Protein AF-A0A498MC30-F1 (afdb_monomer_lite)

Foldseek 3Di:
DDDDDDDDDDDDDDDDDDDDPDDPPDPPPPPPPFDAPPPPPHTPVNVVVVVVVVVVVVVVVVVVVVVVVVVVVVVVVVVVVVVPCPPVVVVVCVVCVVVDPDPDPDPDDD

Radius of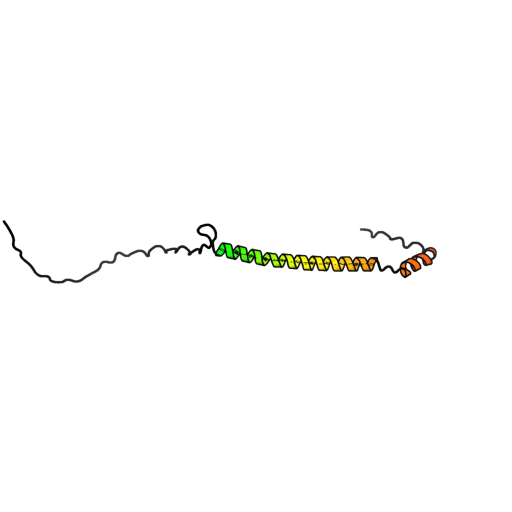 gyration: 47.9 Å; chains: 1; bounding box: 102×40×126 Å

Structure (mmCIF, N/CA/C/O backbone):
data_AF-A0A498MC30-F1
#
_entry.id   AF-A0A498MC30-F1
#
loop_
_atom_site.group_PDB
_atom_site.id
_atom_site.type_symbol
_atom_site.label_atom_id
_atom_site.label_alt_id
_atom_site.label_comp_id
_atom_site.label_asym_id
_atom_site.label_entity_id
_atom_site.label_seq_id
_atom_site.pdbx_PDB_ins_code
_atom_site.Cartn_x
_atom_site.Cartn_y
_atom_site.Cartn_z
_atom_site.occupancy
_atom_site.B_iso_or_equiv
_atom_site.auth_seq_id
_atom_site.auth_comp_id
_atom_site.auth_asym_id
_atom_site.auth_atom_id
_atom_site.pdbx_PDB_model_num
ATOM 1 N N . MET A 1 1 ? -73.059 -1.669 79.402 1.00 39.34 1 MET A N 1
ATOM 2 C CA . MET A 1 1 ? -72.275 -2.611 80.236 1.00 39.34 1 MET A CA 1
ATOM 3 C C . MET A 1 1 ? -70.818 -2.608 79.780 1.00 39.34 1 MET A C 1
ATOM 5 O O . MET A 1 1 ? -70.579 -2.636 78.580 1.00 39.34 1 MET A O 1
ATOM 9 N N . ARG A 1 2 ? -69.858 -2.512 80.713 1.00 38.88 2 ARG A N 1
ATOM 10 C CA . ARG A 1 2 ? -68.400 -2.521 80.480 1.00 38.88 2 ARG A CA 1
ATOM 11 C C . ARG A 1 2 ? -67.787 -3.820 81.038 1.00 38.88 2 ARG A C 1
ATOM 13 O O . ARG A 1 2 ? -68.041 -4.125 82.191 1.00 38.88 2 ARG A O 1
ATOM 20 N N . ARG A 1 3 ? -66.940 -4.455 80.207 1.00 44.34 3 ARG A N 1
ATOM 21 C CA . ARG A 1 3 ? -65.728 -5.283 80.457 1.00 44.34 3 ARG A CA 1
ATOM 22 C C . ARG A 1 3 ? -65.791 -6.438 81.478 1.00 44.34 3 ARG A C 1
ATOM 24 O O . ARG A 1 3 ? -65.979 -6.192 82.661 1.00 44.34 3 ARG A O 1
ATOM 31 N N . SER A 1 4 ? -65.344 -7.634 81.073 1.00 43.19 4 SER A N 1
ATOM 32 C CA . SER A 1 4 ? -63.997 -8.158 81.412 1.00 43.19 4 SER A CA 1
ATOM 33 C C . SER A 1 4 ? -63.725 -9.540 80.802 1.00 43.19 4 SER A C 1
ATOM 35 O O . SER A 1 4 ? -64.637 -10.277 80.452 1.00 43.19 4 SER A O 1
ATOM 37 N N . ALA A 1 5 ? -62.433 -9.812 80.626 1.00 46.19 5 ALA A N 1
ATOM 38 C CA . ALA A 1 5 ? -61.814 -10.858 79.826 1.00 46.19 5 ALA A CA 1
ATOM 39 C C . ALA A 1 5 ? -61.924 -12.285 80.391 1.00 46.19 5 ALA A C 1
ATOM 41 O O . ALA A 1 5 ? -61.890 -12.482 81.602 1.00 46.19 5 ALA A O 1
ATOM 42 N N . ALA A 1 6 ? -61.866 -13.274 79.495 1.00 46.50 6 ALA A N 1
ATOM 43 C CA . ALA A 1 6 ? -61.369 -14.607 79.813 1.00 46.50 6 ALA A CA 1
ATOM 44 C C . ALA A 1 6 ? -60.238 -14.968 78.840 1.00 46.50 6 ALA A C 1
ATOM 46 O O . ALA A 1 6 ? -60.391 -14.962 77.622 1.00 46.50 6 ALA A O 1
ATOM 47 N N . LYS A 1 7 ? -59.074 -15.217 79.431 1.00 45.03 7 LYS A N 1
ATOM 48 C CA . LYS A 1 7 ? -57.819 -15.646 78.820 1.00 45.03 7 LYS A CA 1
ATOM 49 C C . LYS A 1 7 ? -57.806 -17.175 78.870 1.00 45.03 7 LYS A C 1
ATOM 51 O O . LYS A 1 7 ? -57.910 -17.719 79.965 1.00 45.03 7 LYS A O 1
ATOM 56 N N . SER A 1 8 ? -57.650 -17.868 77.742 1.00 61.06 8 SER A N 1
ATOM 57 C CA . SER A 1 8 ? -57.323 -19.301 77.735 1.00 61.06 8 SER A CA 1
ATOM 58 C C . SER A 1 8 ? -56.067 -19.564 76.906 1.00 61.06 8 SER A C 1
ATOM 60 O O . SER A 1 8 ? -55.785 -18.890 75.919 1.00 61.06 8 SER A O 1
ATOM 62 N N . ARG A 1 9 ? -55.267 -20.486 77.436 1.00 46.00 9 ARG A N 1
ATOM 63 C CA . ARG A 1 9 ? -53.860 -20.760 77.148 1.00 46.00 9 ARG A CA 1
ATOM 64 C C . ARG A 1 9 ? -53.625 -21.424 75.788 1.00 46.00 9 ARG A C 1
ATOM 66 O O . ARG A 1 9 ? -54.502 -22.077 75.241 1.00 46.00 9 ARG A O 1
ATOM 73 N N . ALA A 1 10 ? -52.388 -21.265 75.328 1.00 57.31 10 ALA A N 1
ATOM 74 C CA . ALA A 1 10 ? -51.744 -21.962 74.224 1.00 57.31 10 ALA A CA 1
ATOM 75 C C . ALA A 1 10 ? -51.543 -23.465 74.484 1.00 57.31 10 ALA A C 1
ATOM 77 O O . ALA A 1 10 ? -51.221 -23.802 75.615 1.00 57.31 10 ALA A O 1
ATOM 78 N N . ASP A 1 11 ? -51.595 -24.292 73.428 1.00 42.91 11 ASP A N 1
ATOM 79 C CA . ASP A 1 11 ? -50.719 -25.464 73.232 1.00 42.91 11 ASP A CA 1
ATOM 80 C C . ASP A 1 11 ? -50.723 -25.955 71.755 1.00 42.91 11 ASP A C 1
ATOM 82 O O . ASP A 1 11 ? -51.672 -26.548 71.261 1.00 42.91 11 ASP A O 1
ATOM 86 N N . LYS A 1 12 ? -49.637 -25.634 71.037 1.00 46.31 12 LYS A N 1
ATOM 87 C CA . LYS A 1 12 ? -48.734 -26.545 70.295 1.00 46.31 12 LYS A CA 1
ATOM 88 C C . LYS A 1 12 ? -49.290 -27.652 69.357 1.00 46.31 12 LYS A C 1
ATOM 90 O O . LYS A 1 12 ? -49.625 -28.742 69.797 1.00 46.31 12 LYS A O 1
ATOM 95 N N . SER A 1 13 ? -49.121 -27.460 68.042 1.00 43.44 13 SER A N 1
ATOM 96 C CA . SER A 1 13 ? -48.676 -28.479 67.048 1.00 43.44 13 SER A CA 1
ATOM 97 C C . SER A 1 13 ? -48.292 -27.750 65.740 1.00 43.44 13 SER A C 1
ATOM 99 O O . SER A 1 13 ? -49.072 -26.967 65.220 1.00 43.44 13 SER A O 1
ATOM 101 N N . ARG A 1 14 ? -47.002 -27.597 65.404 1.00 47.12 14 ARG A N 1
ATOM 102 C CA . ARG A 1 14 ? -46.154 -28.460 64.549 1.00 47.12 14 ARG A CA 1
ATOM 103 C C . ARG A 1 14 ? -46.763 -28.797 63.170 1.00 47.12 14 ARG A C 1
ATOM 105 O O . ARG A 1 14 ? -47.674 -29.601 63.077 1.00 47.12 14 ARG A O 1
ATOM 112 N N . THR A 1 15 ? -46.213 -28.099 62.169 1.00 49.53 15 THR A N 1
ATOM 113 C CA . THR A 1 15 ? -45.940 -28.438 60.754 1.00 49.53 15 THR A CA 1
ATOM 114 C C . THR A 1 15 ? -46.348 -29.822 60.241 1.00 49.53 15 THR A C 1
ATOM 116 O O . THR A 1 15 ? -45.999 -30.798 60.885 1.00 49.53 15 THR A O 1
ATOM 119 N N . ASP A 1 16 ? -46.949 -29.875 59.041 1.00 43.28 16 ASP A N 1
ATOM 120 C CA . ASP A 1 16 ? -46.531 -30.709 57.885 1.00 43.28 16 ASP A CA 1
ATOM 121 C C . ASP A 1 16 ? -47.482 -30.438 56.692 1.00 43.28 16 ASP A C 1
ATOM 123 O O . ASP A 1 16 ? -48.683 -30.661 56.778 1.00 43.28 16 ASP A O 1
ATOM 127 N N . SER A 1 17 ? -47.105 -29.626 55.697 1.00 53.28 17 SER A N 1
ATOM 128 C CA . SER A 1 17 ? -46.272 -29.938 54.519 1.00 53.28 17 SER A CA 1
ATOM 129 C C . SER A 1 17 ? -46.988 -30.801 53.455 1.00 53.28 17 SER A C 1
ATOM 131 O O . SER A 1 17 ? -46.932 -32.023 53.450 1.00 53.28 17 SER A O 1
ATOM 133 N N . VAL A 1 18 ? -47.622 -30.136 52.478 1.00 49.84 18 VAL A N 1
ATOM 134 C CA . VAL A 1 18 ? -47.892 -30.713 51.148 1.00 49.84 18 VAL A CA 1
ATOM 135 C C . VAL A 1 18 ? -47.209 -29.802 50.123 1.00 49.84 18 VAL A C 1
ATOM 137 O O . VAL A 1 18 ? -47.620 -28.645 49.995 1.00 49.84 18 VAL A O 1
ATOM 140 N N . PRO A 1 19 ? -46.148 -30.248 49.425 1.00 50.59 19 PRO A N 1
ATOM 141 C CA . PRO A 1 19 ? -45.478 -29.421 48.437 1.00 50.59 19 PRO A CA 1
ATOM 142 C C . PRO A 1 19 ? -46.260 -29.473 47.122 1.00 50.59 19 PRO A C 1
ATOM 144 O O . PRO A 1 19 ? -46.413 -30.525 46.503 1.00 50.59 19 PRO A O 1
ATOM 147 N N . VAL A 1 20 ? -46.740 -28.313 46.675 1.00 54.75 20 VAL A N 1
ATOM 148 C CA . VAL A 1 20 ? -47.077 -28.092 45.266 1.00 54.75 20 VAL A CA 1
ATOM 149 C C . VAL A 1 20 ? -45.791 -28.304 44.473 1.00 54.75 20 VAL A C 1
ATOM 151 O O . VAL A 1 20 ? -44.808 -27.595 44.682 1.00 54.75 20 VAL A O 1
ATOM 154 N N . SER A 1 21 ? -45.792 -29.308 43.596 1.00 58.03 21 SER A N 1
ATOM 155 C CA . SER A 1 21 ? -44.731 -29.550 42.621 1.00 58.03 21 SER A CA 1
ATOM 156 C C . SER A 1 21 ? -44.615 -28.328 41.707 1.00 58.03 21 SER A C 1
ATOM 158 O O . SER A 1 21 ? -45.343 -28.202 40.724 1.00 58.03 21 SER A O 1
ATOM 160 N N . ALA A 1 22 ? -43.733 -27.401 42.071 1.00 61.31 22 ALA A N 1
ATOM 161 C CA . ALA A 1 22 ? -43.411 -26.228 41.282 1.00 61.31 22 ALA A CA 1
ATOM 162 C C . ALA A 1 22 ? -42.591 -26.668 40.065 1.00 61.31 22 ALA A C 1
ATOM 164 O O . ALA A 1 22 ? -41.487 -27.196 40.203 1.00 61.31 22 ALA A O 1
ATOM 165 N N . ALA A 1 23 ? -43.143 -26.460 38.870 1.00 72.75 23 ALA A N 1
ATOM 166 C CA . ALA A 1 23 ? -42.353 -26.489 37.649 1.00 72.75 23 ALA A CA 1
ATOM 167 C C . ALA A 1 23 ? -41.163 -25.517 37.796 1.00 72.75 23 ALA A C 1
ATOM 169 O O . ALA A 1 23 ? -41.327 -24.458 38.416 1.00 72.75 23 ALA A O 1
ATOM 170 N N . PRO A 1 24 ? -39.975 -25.857 37.264 1.00 72.75 24 PRO A N 1
ATOM 171 C CA . PRO A 1 24 ? -38.830 -24.963 37.325 1.00 72.75 24 PRO A CA 1
ATOM 172 C C . PRO A 1 24 ? -39.194 -23.619 36.673 1.00 72.75 24 PRO A C 1
ATOM 174 O O . PRO A 1 24 ? -39.853 -23.614 35.627 1.00 72.75 24 PRO A O 1
ATOM 177 N N . PRO A 1 25 ? -38.814 -22.482 37.285 1.00 73.38 25 PRO A N 1
ATOM 178 C CA . PRO A 1 25 ? -39.064 -21.176 36.696 1.00 73.38 25 PRO A CA 1
ATOM 179 C C . PRO A 1 25 ? -38.419 -21.102 35.301 1.00 73.38 25 PRO A C 1
ATOM 181 O O . PRO A 1 25 ? -37.365 -21.713 35.088 1.00 73.38 25 PRO A O 1
ATOM 184 N N . PRO A 1 26 ? -39.035 -20.383 34.341 1.00 76.06 26 PRO A N 1
ATOM 185 C CA . PRO A 1 26 ? -38.441 -20.184 33.024 1.00 76.06 26 PRO A CA 1
ATOM 186 C C . PRO A 1 26 ? -37.034 -19.590 33.181 1.00 76.06 26 PRO A C 1
ATOM 188 O O . PRO A 1 26 ? -36.818 -18.804 34.109 1.00 76.06 26 PRO A O 1
ATOM 191 N N . PRO A 1 27 ? -36.071 -19.959 32.315 1.00 73.81 27 PRO A N 1
ATOM 192 C CA . PRO A 1 27 ? -34.714 -19.450 32.419 1.00 73.81 27 PRO A CA 1
ATOM 193 C C . PRO A 1 27 ? -34.760 -17.926 32.357 1.00 73.81 27 PRO A C 1
ATOM 195 O O . PRO A 1 27 ? -35.182 -17.347 31.355 1.00 73.81 27 PRO A O 1
ATOM 198 N N . THR A 1 28 ? -34.350 -17.279 33.446 1.00 71.56 28 THR A N 1
ATOM 199 C CA . THR A 1 28 ? -34.128 -15.838 33.477 1.00 71.56 28 THR A CA 1
ATOM 200 C C . THR A 1 28 ? -32.994 -15.552 32.504 1.00 71.56 28 THR A C 1
ATOM 202 O O . THR A 1 28 ? -31.822 -15.716 32.840 1.00 71.56 28 THR A O 1
ATOM 205 N N . ILE A 1 29 ? -33.343 -15.168 31.277 1.00 70.06 29 ILE A N 1
ATOM 206 C CA . ILE A 1 29 ? -32.408 -14.542 30.349 1.00 70.06 29 ILE A CA 1
ATOM 207 C C . ILE A 1 29 ? -32.077 -13.208 31.006 1.00 70.06 29 ILE A C 1
ATOM 209 O O . ILE A 1 29 ? -32.856 -12.258 30.930 1.00 70.06 29 ILE A O 1
ATOM 213 N N . GLN A 1 30 ? -30.980 -13.173 31.760 1.00 70.31 30 GLN A N 1
ATOM 214 C CA . GLN A 1 30 ? -30.452 -11.912 32.250 1.00 70.31 30 GLN A CA 1
ATOM 215 C C . GLN A 1 30 ? -30.159 -11.064 31.010 1.00 70.31 30 GLN A C 1
ATOM 217 O O . GLN A 1 30 ? -29.507 -11.572 30.089 1.00 70.31 30 GLN A O 1
ATOM 222 N N . PRO A 1 31 ? -30.675 -9.826 30.928 1.00 67.50 31 PRO A N 1
ATOM 223 C CA . PRO A 1 31 ? -30.261 -8.916 29.880 1.00 67.50 31 PRO A CA 1
ATOM 224 C C . PRO A 1 31 ? -28.741 -8.842 29.942 1.00 67.50 31 PRO A C 1
ATOM 226 O O . PRO A 1 31 ? -28.187 -8.569 31.006 1.00 67.50 31 PRO A O 1
ATOM 229 N N . VAL A 1 32 ? -28.072 -9.154 28.833 1.00 72.88 32 VAL A N 1
ATOM 230 C CA . VAL A 1 32 ? -26.640 -8.886 28.707 1.00 72.88 32 VAL A CA 1
ATOM 231 C C . VAL A 1 32 ? -26.482 -7.406 29.026 1.00 72.88 32 VAL A C 1
ATOM 233 O O . VAL A 1 32 ? -27.080 -6.580 28.336 1.00 72.88 32 VAL A O 1
ATOM 236 N N . GLU A 1 33 ? -25.776 -7.081 30.109 1.00 75.56 33 GLU A N 1
ATOM 237 C CA . GLU A 1 33 ? -25.514 -5.697 30.491 1.00 75.56 33 GLU A CA 1
ATOM 238 C C . GLU A 1 33 ? -24.674 -5.066 29.380 1.00 75.56 33 GLU A C 1
ATOM 240 O O . GLU A 1 33 ? -23.460 -5.239 29.300 1.00 75.56 33 GLU A O 1
ATOM 245 N N . THR A 1 34 ? -25.342 -4.395 28.446 1.00 77.88 34 THR A N 1
ATOM 246 C CA . THR A 1 34 ? -24.679 -3.614 27.413 1.00 77.88 34 THR A CA 1
ATOM 247 C C . THR A 1 34 ? -24.197 -2.331 28.063 1.00 77.88 34 THR A C 1
ATOM 249 O O . THR A 1 34 ? -25.005 -1.482 28.440 1.00 77.88 34 THR A O 1
ATOM 252 N N . VAL A 1 35 ? -22.881 -2.209 28.228 1.00 87.94 35 VAL A N 1
ATOM 253 C CA . VAL A 1 35 ? -22.263 -0.978 28.720 1.00 87.94 35 VAL A CA 1
ATOM 254 C C . VAL A 1 35 ? -22.382 0.078 27.627 1.00 87.94 35 VAL A C 1
ATOM 256 O O . VAL A 1 35 ? -21.802 -0.044 26.544 1.00 87.94 35 VAL A O 1
ATOM 259 N N . ASP A 1 36 ? -23.170 1.107 27.913 1.00 91.62 36 ASP A N 1
ATOM 260 C CA . ASP A 1 36 ? -23.313 2.270 27.052 1.00 91.62 36 ASP A CA 1
ATOM 261 C C . ASP A 1 36 ? -22.235 3.301 27.399 1.00 91.62 36 ASP A C 1
ATOM 263 O O . ASP A 1 36 ? -22.147 3.770 28.533 1.00 91.62 36 ASP A O 1
ATOM 267 N N . ILE A 1 37 ? -21.448 3.702 26.400 1.00 88.25 37 ILE A N 1
ATOM 268 C CA . ILE A 1 37 ? -20.567 4.876 26.491 1.00 88.25 37 ILE A CA 1
ATOM 269 C C . ILE A 1 37 ? -21.416 6.143 26.378 1.00 88.25 37 ILE A C 1
ATOM 271 O O . ILE A 1 37 ? -21.257 7.088 27.149 1.00 88.25 37 ILE A O 1
ATOM 275 N N . VAL A 1 38 ? -22.345 6.149 25.416 1.00 90.88 38 VAL A N 1
ATOM 276 C CA . VAL A 1 38 ? -23.391 7.167 25.308 1.00 90.88 38 VAL A CA 1
ATOM 277 C C . VAL A 1 38 ? -24.734 6.462 25.466 1.00 90.88 38 VAL A C 1
ATOM 279 O O . VAL A 1 38 ? -25.089 5.667 24.588 1.00 90.88 38 VAL A O 1
ATOM 282 N N . PRO A 1 39 ? -25.496 6.759 26.533 1.00 90.25 39 PRO A N 1
ATOM 283 C CA . PRO A 1 39 ? -26.757 6.083 26.821 1.00 90.25 39 PRO A CA 1
ATOM 284 C C . PRO A 1 39 ? -27.697 6.034 25.611 1.00 90.25 39 PRO A C 1
ATOM 286 O O . PRO A 1 39 ? -28.030 7.073 25.032 1.00 90.25 39 PRO A O 1
ATOM 289 N N . GLY A 1 40 ? -28.109 4.827 25.212 1.00 86.31 40 GLY A N 1
ATOM 290 C CA . GLY A 1 40 ? -29.053 4.594 24.111 1.00 86.31 40 GLY A CA 1
ATOM 291 C C . GLY A 1 40 ? -28.558 4.996 22.715 1.00 86.31 40 GLY A C 1
ATOM 292 O O . GLY A 1 40 ? -29.361 5.074 21.781 1.00 86.31 40 GLY A O 1
ATOM 293 N N . ARG A 1 41 ? -27.264 5.299 22.558 1.00 88.69 41 ARG A N 1
ATOM 294 C CA . ARG A 1 41 ? -26.669 5.753 21.289 1.00 88.69 41 ARG A CA 1
ATOM 295 C C . ARG A 1 41 ? -25.416 4.986 20.903 1.00 88.69 41 ARG A C 1
ATOM 297 O O . ARG A 1 41 ? -25.268 4.673 19.726 1.00 88.69 41 ARG A O 1
ATOM 304 N N . LEU A 1 42 ? -24.521 4.726 21.853 1.00 91.25 42 LEU A N 1
ATOM 305 C CA . LEU A 1 42 ? -23.228 4.106 21.582 1.00 91.25 42 LEU A CA 1
ATOM 306 C C . LEU A 1 42 ? -22.873 3.116 22.687 1.00 91.25 42 LEU A C 1
ATOM 308 O O . LEU A 1 42 ? -22.615 3.519 23.821 1.00 91.25 42 LEU A O 1
ATOM 312 N N . THR A 1 43 ? -22.809 1.840 22.321 1.00 93.75 43 THR A N 1
ATOM 313 C CA . THR A 1 43 ? -22.315 0.770 23.190 1.00 93.75 43 THR A CA 1
ATOM 314 C C . THR A 1 43 ? -20.792 0.689 23.129 1.00 93.75 43 THR A C 1
ATOM 316 O O . THR A 1 43 ? -20.178 1.010 22.107 1.00 93.75 43 THR A O 1
ATOM 319 N N . GLU A 1 44 ? -20.179 0.187 24.196 1.00 92.44 44 GLU A N 1
ATOM 320 C CA . GLU A 1 44 ? -18.737 -0.068 24.252 1.00 92.44 44 GLU A CA 1
ATOM 321 C C . GLU A 1 44 ? -18.279 -1.050 23.164 1.00 92.44 44 GLU A C 1
ATOM 323 O O . GLU A 1 44 ? -17.249 -0.851 22.525 1.00 92.44 44 GLU A O 1
ATOM 328 N N . SER A 1 45 ? -19.095 -2.064 22.867 1.00 90.38 45 SER A N 1
ATOM 329 C CA . SER A 1 45 ? -18.826 -3.017 21.784 1.00 90.38 45 SER A CA 1
ATOM 330 C C . SER A 1 45 ? -18.756 -2.354 20.407 1.00 90.38 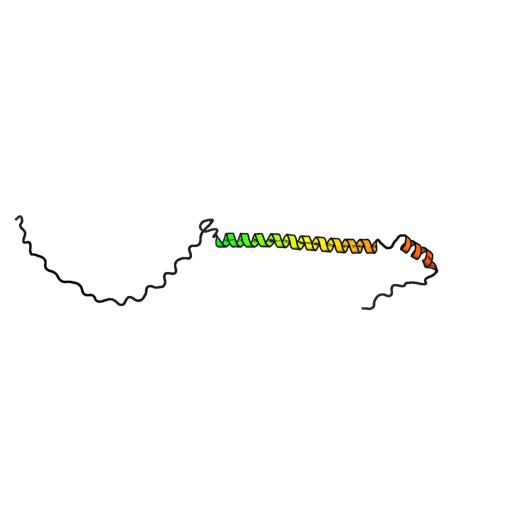45 SER A C 1
ATOM 332 O O . SER A 1 45 ? -17.889 -2.693 19.603 1.00 90.38 45 SER A O 1
ATOM 334 N N . THR A 1 46 ? -19.645 -1.395 20.137 1.00 91.31 46 THR A N 1
ATOM 335 C CA . THR A 1 46 ? -19.678 -0.670 18.861 1.00 91.31 46 THR A CA 1
ATOM 336 C C . THR A 1 46 ? -18.475 0.257 18.757 1.00 91.31 46 THR A C 1
ATOM 338 O O . THR A 1 46 ? -17.814 0.289 17.725 1.00 91.31 46 THR A O 1
ATOM 341 N N . TRP A 1 47 ? -18.142 0.957 19.843 1.00 93.00 47 TRP A N 1
ATOM 342 C CA . TRP A 1 47 ? -16.951 1.800 19.913 1.00 93.00 47 TRP A CA 1
ATOM 343 C C . TRP A 1 47 ? -15.661 1.011 19.670 1.00 93.00 47 TRP A C 1
ATOM 345 O O . TRP A 1 47 ? -14.865 1.390 18.814 1.00 93.00 47 TRP A O 1
ATOM 355 N N . ASN A 1 48 ? -15.488 -0.122 20.354 1.00 91.94 48 ASN A N 1
ATOM 356 C CA . ASN A 1 48 ? -14.316 -0.976 20.175 1.00 91.94 48 ASN A CA 1
ATOM 357 C C . ASN A 1 48 ? -14.236 -1.525 18.745 1.00 91.94 48 ASN A C 1
ATOM 359 O O . ASN A 1 48 ? -13.158 -1.553 18.163 1.00 91.94 48 ASN A O 1
ATOM 363 N N . SER A 1 49 ? -15.373 -1.883 18.137 1.00 91.19 49 SER A N 1
ATOM 364 C CA . SER A 1 49 ? -15.412 -2.291 16.729 1.00 91.19 49 SER A CA 1
ATOM 365 C C . SER A 1 49 ? -14.972 -1.176 15.775 1.00 91.19 49 SER A C 1
ATOM 367 O O . SER A 1 49 ? -14.298 -1.466 14.790 1.00 91.19 49 SER A O 1
ATOM 369 N N . MET A 1 50 ? -15.354 0.078 16.036 1.00 91.00 50 MET A N 1
ATOM 370 C CA . MET A 1 50 ? -14.922 1.227 15.230 1.00 91.00 50 MET A CA 1
ATOM 371 C C . MET A 1 50 ? -13.423 1.487 15.393 1.00 91.00 50 MET A C 1
ATOM 373 O O . MET A 1 50 ? -12.744 1.769 14.410 1.00 91.00 50 MET A O 1
ATOM 377 N N . LEU A 1 51 ? -12.902 1.352 16.615 1.00 89.31 51 LEU A N 1
ATOM 378 C CA . LEU A 1 51 ? -11.480 1.525 16.895 1.00 89.31 51 LEU A CA 1
ATOM 379 C C . LEU A 1 51 ? -10.637 0.457 16.187 1.00 89.31 51 LEU A C 1
ATOM 381 O O . LEU A 1 51 ? -9.704 0.799 15.470 1.00 89.31 51 LEU A O 1
ATOM 385 N N . SER A 1 52 ? -11.025 -0.819 16.294 1.00 86.75 52 SER A N 1
ATOM 386 C CA . SER A 1 52 ? -10.347 -1.913 15.588 1.00 86.75 52 SER A CA 1
ATOM 387 C C . SER A 1 52 ? -10.397 -1.760 14.065 1.00 86.75 52 SER A C 1
ATOM 389 O O . SER A 1 52 ? -9.478 -2.187 13.372 1.00 86.75 52 SER A O 1
ATOM 391 N N . GLN A 1 53 ? -11.461 -1.159 13.524 1.00 84.44 53 GLN A N 1
ATOM 392 C CA . GLN A 1 53 ? -11.535 -0.848 12.098 1.00 84.44 53 GLN A CA 1
ATOM 393 C C . GLN A 1 53 ? -10.557 0.268 11.713 1.00 84.44 53 GLN A C 1
ATOM 395 O O . GLN A 1 53 ? -9.830 0.108 10.737 1.00 84.44 53 GLN A O 1
ATOM 400 N N . ALA A 1 54 ? -10.500 1.350 12.493 1.00 80.19 54 ALA A N 1
ATOM 401 C CA . ALA A 1 54 ? -9.595 2.472 12.246 1.00 80.19 54 ALA A CA 1
ATOM 402 C C . ALA A 1 54 ? -8.112 2.061 12.314 1.00 80.19 54 ALA A C 1
ATOM 404 O O . ALA A 1 54 ? -7.321 2.483 11.476 1.00 80.19 54 ALA A O 1
ATOM 405 N N . GLU A 1 55 ? -7.740 1.186 13.253 1.00 80.88 55 GLU A N 1
ATOM 406 C CA . GLU A 1 55 ? -6.383 0.620 13.344 1.00 80.88 55 GLU A CA 1
ATOM 407 C C . GLU A 1 55 ? -5.993 -0.175 12.083 1.00 80.88 55 GLU A C 1
ATOM 409 O O . GLU A 1 55 ? -4.841 -0.158 11.655 1.00 80.88 55 GLU A O 1
ATOM 414 N N . GLY A 1 56 ? -6.954 -0.848 11.443 1.00 76.88 56 GLY A N 1
ATOM 415 C CA . GLY A 1 56 ? -6.714 -1.579 10.197 1.00 76.88 56 GLY A CA 1
ATOM 4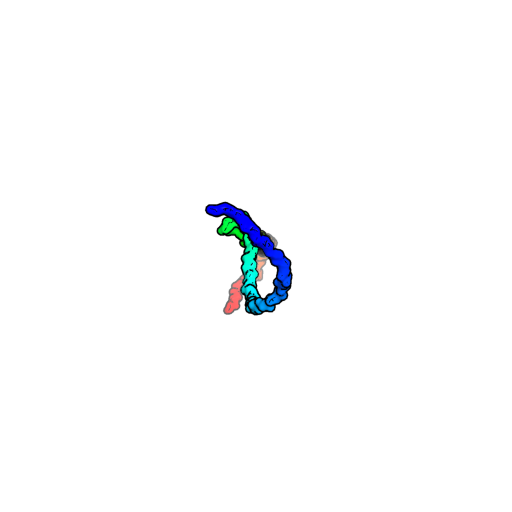16 C C . GLY A 1 56 ? -6.469 -0.681 8.979 1.00 76.88 56 GLY A C 1
ATOM 417 O O . GLY A 1 56 ? -5.849 -1.128 8.014 1.00 76.88 56 GLY A O 1
ATOM 418 N N . GLU A 1 57 ? -6.934 0.571 9.000 1.00 79.31 57 GLU A N 1
ATOM 419 C CA . GLU A 1 57 ? -6.799 1.506 7.875 1.00 79.31 57 GLU A CA 1
ATOM 420 C C . GLU A 1 57 ? -5.380 2.082 7.749 1.00 79.31 57 GLU A C 1
ATOM 422 O O . GLU A 1 57 ? -4.913 2.300 6.630 1.00 79.31 57 GLU A O 1
ATOM 427 N N . GLU A 1 58 ? -4.662 2.260 8.862 1.00 80.44 58 GLU A N 1
ATOM 428 C CA . GLU A 1 58 ? -3.262 2.718 8.864 1.00 80.44 58 GLU A CA 1
ATOM 429 C C . GLU A 1 58 ? -2.361 1.757 8.073 1.00 80.44 58 GLU A C 1
ATOM 431 O O . GLU A 1 58 ? -1.597 2.174 7.203 1.00 80.44 58 GLU A O 1
ATOM 436 N N . VAL A 1 59 ? -2.563 0.450 8.258 1.00 86.81 59 VAL A N 1
ATOM 437 C CA . VAL A 1 59 ? -1.817 -0.601 7.548 1.00 86.81 59 VAL A CA 1
ATOM 438 C C . VAL A 1 59 ? -2.019 -0.520 6.031 1.00 86.81 59 VAL A C 1
ATOM 440 O O . VAL A 1 59 ? -1.110 -0.811 5.253 1.00 86.81 59 VAL A O 1
ATOM 443 N N . VAL A 1 60 ? -3.207 -0.112 5.575 1.00 88.69 60 VAL A N 1
ATOM 444 C CA . VAL A 1 60 ? -3.491 0.040 4.140 1.00 88.69 60 VAL A CA 1
ATOM 445 C C . VAL A 1 60 ? -2.682 1.192 3.544 1.00 88.69 60 VAL A C 1
ATOM 447 O O . VAL A 1 60 ? -2.201 1.073 2.414 1.00 88.69 60 VAL A O 1
ATOM 450 N N . ALA A 1 61 ? -2.507 2.287 4.288 1.00 89.62 61 ALA A N 1
ATOM 451 C CA . ALA A 1 61 ? -1.705 3.421 3.842 1.00 89.62 61 ALA A CA 1
ATOM 452 C C . ALA A 1 61 ? -0.230 3.031 3.656 1.00 89.62 61 ALA A C 1
ATOM 454 O O . ALA A 1 61 ? 0.353 3.359 2.620 1.00 89.62 61 ALA A O 1
ATOM 455 N N . ASP A 1 62 ? 0.330 2.264 4.592 1.00 93.06 62 ASP A N 1
ATOM 456 C CA . ASP A 1 62 ? 1.709 1.770 4.517 1.00 93.06 62 ASP A CA 1
ATOM 457 C C . ASP A 1 62 ? 1.921 0.849 3.309 1.00 93.06 62 ASP A C 1
ATOM 459 O O . ASP A 1 62 ? 2.852 1.044 2.526 1.00 93.06 62 ASP A O 1
ATOM 463 N N . ILE A 1 63 ? 1.000 -0.092 3.072 1.00 95.44 63 ILE A N 1
ATOM 464 C CA . 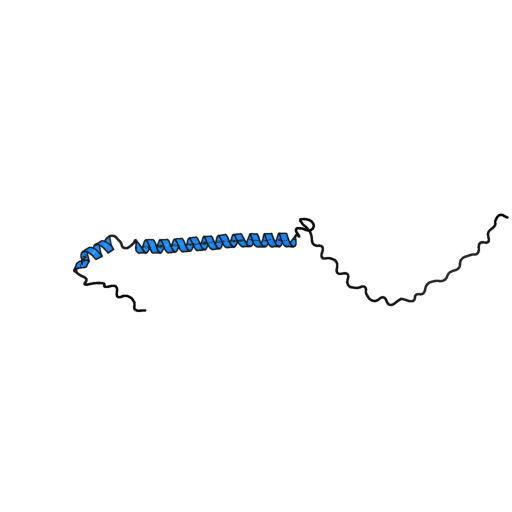ILE A 1 63 ? 1.052 -0.987 1.903 1.00 95.44 63 ILE A CA 1
ATOM 465 C C . ILE A 1 63 ? 1.047 -0.186 0.593 1.00 95.44 63 ILE A C 1
ATOM 467 O O . ILE A 1 63 ? 1.795 -0.492 -0.340 1.00 95.44 63 ILE A O 1
ATOM 471 N N . ILE A 1 64 ? 0.188 0.835 0.496 1.00 96.38 64 ILE A N 1
ATOM 472 C CA . ILE A 1 64 ? 0.110 1.684 -0.699 1.00 96.38 64 ILE A CA 1
ATOM 473 C C . ILE A 1 64 ? 1.407 2.481 -0.875 1.00 96.38 64 ILE A C 1
ATOM 475 O O . ILE A 1 64 ? 1.895 2.595 -2.004 1.00 96.38 64 ILE A O 1
ATOM 479 N N . ALA A 1 65 ? 1.976 3.005 0.212 1.00 96.75 65 ALA A N 1
ATOM 480 C CA . ALA A 1 65 ? 3.226 3.753 0.183 1.00 96.75 65 ALA A CA 1
ATOM 481 C C . ALA A 1 65 ? 4.395 2.884 -0.310 1.00 96.75 65 ALA A C 1
ATOM 483 O O . ALA A 1 65 ? 5.077 3.272 -1.263 1.00 96.75 65 ALA A O 1
ATOM 484 N N . GLU A 1 66 ? 4.566 1.684 0.251 1.00 97.44 66 GLU A N 1
ATOM 485 C CA . GLU A 1 66 ? 5.595 0.725 -0.172 1.00 97.44 66 GLU A CA 1
ATOM 486 C C . GLU A 1 66 ? 5.437 0.328 -1.647 1.00 97.44 66 GLU A C 1
ATOM 488 O O . GLU A 1 66 ? 6.410 0.265 -2.409 1.00 97.44 66 GLU A O 1
ATOM 493 N N . LEU A 1 67 ? 4.196 0.103 -2.092 1.00 98.12 67 LEU A N 1
ATOM 494 C CA . LEU A 1 67 ? 3.912 -0.223 -3.487 1.00 98.12 67 LEU A CA 1
ATOM 495 C C . LEU A 1 67 ? 4.279 0.937 -4.423 1.00 98.12 67 LEU A C 1
ATOM 497 O O . LEU A 1 67 ? 4.905 0.715 -5.463 1.00 98.12 67 LEU A O 1
ATOM 501 N N . MET A 1 68 ? 3.896 2.168 -4.073 1.00 97.94 68 MET A N 1
ATOM 502 C CA . MET A 1 68 ? 4.219 3.362 -4.858 1.00 97.94 68 MET A CA 1
ATOM 503 C C . MET A 1 68 ? 5.726 3.589 -4.942 1.00 97.94 68 MET A C 1
ATOM 505 O O . MET A 1 68 ? 6.233 3.863 -6.033 1.00 97.94 68 MET A O 1
ATOM 509 N N . GLU A 1 69 ? 6.446 3.431 -3.833 1.00 98.19 69 GLU A N 1
ATOM 510 C CA . GLU A 1 69 ? 7.905 3.528 -3.804 1.00 98.19 69 GLU A CA 1
ATOM 511 C C . GLU A 1 69 ? 8.546 2.495 -4.742 1.00 98.19 69 GLU A C 1
ATOM 513 O O . GLU A 1 69 ? 9.348 2.851 -5.612 1.00 98.19 69 GLU A O 1
ATOM 518 N N . GLY A 1 70 ? 8.124 1.230 -4.653 1.00 98.06 70 GLY A N 1
ATOM 519 C CA . GLY A 1 70 ? 8.632 0.159 -5.510 1.00 98.06 70 GLY A CA 1
ATOM 520 C C . GLY A 1 70 ? 8.355 0.387 -6.999 1.00 98.06 70 GLY A C 1
ATOM 521 O O . GLY A 1 70 ? 9.236 0.179 -7.841 1.00 98.06 70 GLY A O 1
ATOM 522 N N . VAL A 1 71 ? 7.149 0.847 -7.349 1.00 98.31 71 VAL A N 1
ATOM 523 C CA . VAL A 1 71 ? 6.790 1.182 -8.738 1.00 98.31 71 V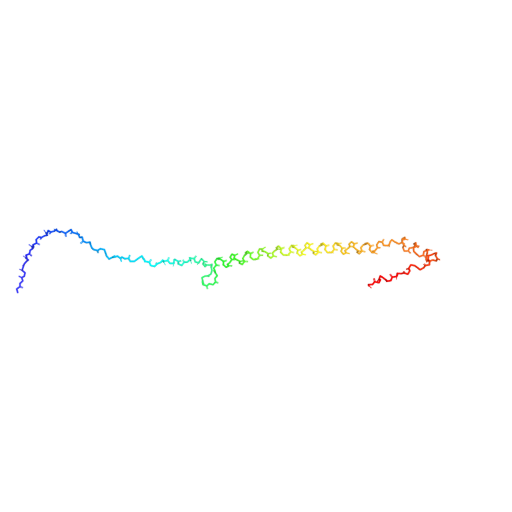AL A CA 1
ATOM 524 C C . VAL A 1 71 ? 7.656 2.328 -9.255 1.00 98.31 71 VAL A C 1
ATOM 526 O O . VAL A 1 71 ? 8.219 2.221 -10.349 1.00 98.31 71 VAL A O 1
ATOM 529 N N . MET A 1 72 ? 7.808 3.396 -8.472 1.00 98.12 72 MET A N 1
ATOM 530 C CA . MET A 1 72 ? 8.601 4.561 -8.858 1.00 98.12 72 MET A CA 1
ATOM 531 C C . MET A 1 72 ? 10.080 4.213 -9.048 1.00 98.12 72 MET A C 1
ATOM 533 O O . MET A 1 72 ? 10.657 4.604 -10.066 1.00 98.12 72 MET A O 1
ATOM 537 N N . ASP A 1 73 ? 10.674 3.413 -8.155 1.00 97.94 73 ASP A N 1
ATOM 538 C CA . ASP A 1 73 ? 12.048 2.909 -8.305 1.00 97.94 73 ASP A CA 1
ATOM 539 C C . ASP A 1 73 ? 12.216 2.121 -9.612 1.00 97.94 73 ASP A C 1
ATOM 541 O O . ASP A 1 73 ? 13.107 2.401 -10.420 1.00 97.94 73 ASP A O 1
ATOM 545 N N . LYS A 1 74 ? 11.322 1.165 -9.895 1.00 97.50 74 LYS A N 1
ATOM 546 C CA . LYS A 1 74 ? 11.424 0.357 -11.123 1.00 97.50 74 LYS A CA 1
ATOM 547 C C . LYS A 1 74 ? 11.218 1.189 -12.383 1.00 97.50 74 LYS A C 1
ATOM 549 O O . LYS A 1 74 ? 11.967 1.013 -13.349 1.00 97.50 74 LYS A O 1
ATOM 554 N N . CYS A 1 75 ? 10.261 2.114 -12.384 1.00 96.31 75 CYS A N 1
ATOM 555 C CA . CYS A 1 75 ? 10.071 3.064 -13.478 1.00 96.31 75 CYS A CA 1
ATOM 556 C C . CYS A 1 75 ? 11.332 3.903 -13.711 1.00 96.31 75 CYS A C 1
ATOM 558 O O . CYS A 1 75 ? 11.772 4.044 -14.856 1.00 96.31 75 CYS A O 1
ATOM 560 N N . TYR A 1 76 ? 11.951 4.396 -12.639 1.00 94.75 76 TYR A N 1
ATOM 561 C CA . TYR A 1 76 ? 13.173 5.186 -12.714 1.00 94.75 76 TYR A CA 1
ATOM 562 C C . TYR A 1 76 ? 14.360 4.374 -13.247 1.00 94.75 76 TYR A C 1
ATOM 564 O O . TYR A 1 76 ? 15.061 4.820 -14.156 1.00 94.75 76 TYR A O 1
ATOM 572 N N . GLN A 1 77 ? 14.543 3.132 -12.797 1.00 94.19 77 GLN A N 1
ATOM 573 C CA . GLN A 1 77 ? 15.585 2.251 -13.330 1.00 94.19 77 GLN A CA 1
ATOM 574 C C . GLN A 1 77 ? 15.398 1.952 -14.822 1.00 94.19 77 GLN A C 1
ATOM 576 O O . GLN A 1 77 ? 16.370 1.929 -15.582 1.00 94.19 77 GLN A O 1
ATOM 581 N N . VAL A 1 78 ? 14.159 1.726 -15.269 1.00 92.69 78 VAL A N 1
ATOM 582 C CA . VAL A 1 78 ? 13.853 1.541 -16.697 1.00 92.69 78 VAL A CA 1
ATOM 583 C C . VAL A 1 78 ? 14.159 2.812 -17.482 1.00 92.69 78 VAL A C 1
ATOM 585 O O . VAL A 1 78 ? 14.738 2.732 -18.566 1.00 92.69 78 VAL A O 1
ATOM 588 N N . TYR A 1 79 ? 13.801 3.975 -16.940 1.00 89.44 79 TYR A N 1
ATOM 589 C CA . TYR A 1 79 ? 14.122 5.263 -17.539 1.00 89.44 79 TYR A CA 1
ATOM 590 C C . TYR A 1 79 ? 15.635 5.439 -17.705 1.00 89.44 79 TYR A C 1
ATOM 592 O O . TYR A 1 79 ? 16.092 5.688 -18.819 1.00 89.44 79 TYR A O 1
ATOM 600 N N . LEU A 1 80 ? 16.420 5.205 -16.651 1.00 88.31 80 LEU A N 1
ATOM 601 C CA . LEU A 1 80 ? 17.880 5.286 -16.712 1.00 88.31 80 LEU A CA 1
ATOM 602 C C . LEU A 1 80 ? 18.469 4.296 -17.720 1.00 88.31 80 LEU A C 1
ATOM 604 O O . LEU A 1 80 ? 19.296 4.679 -18.538 1.00 88.31 80 LEU A O 1
ATOM 608 N N . LYS A 1 81 ? 18.004 3.042 -17.752 1.00 86.56 81 LYS A N 1
ATOM 609 C CA . LYS A 1 81 ? 18.453 2.058 -18.756 1.00 86.56 81 LYS A CA 1
ATOM 610 C C . LYS A 1 81 ? 18.177 2.507 -20.192 1.00 86.56 81 LYS A C 1
ATOM 612 O O . LYS A 1 81 ? 18.990 2.242 -21.069 1.00 86.56 81 LYS A O 1
ATOM 617 N N . ARG A 1 82 ? 17.051 3.183 -20.439 1.00 80.81 82 ARG A N 1
ATOM 618 C CA . ARG A 1 82 ? 16.719 3.758 -21.755 1.00 80.81 82 ARG A CA 1
ATOM 619 C C . ARG A 1 82 ? 17.536 5.006 -22.077 1.00 80.81 82 ARG A C 1
ATOM 621 O O . ARG A 1 82 ? 17.762 5.280 -23.247 1.00 80.81 82 ARG A O 1
ATOM 628 N N . GLN A 1 83 ? 17.948 5.760 -21.065 1.00 74.94 83 GLN A N 1
ATOM 629 C CA . GLN A 1 83 ? 18.805 6.940 -21.210 1.00 74.94 83 GLN A CA 1
ATOM 630 C C . GLN A 1 83 ? 20.283 6.559 -21.389 1.00 74.94 83 GLN A C 1
ATOM 632 O O . GLN A 1 83 ? 21.023 7.276 -22.047 1.00 74.94 83 GLN A O 1
ATOM 637 N N . ASN A 1 84 ? 20.698 5.401 -20.871 1.00 66.12 84 ASN A N 1
ATOM 638 C CA . ASN A 1 84 ? 22.064 4.883 -20.938 1.00 66.12 84 ASN A CA 1
ATOM 639 C C . ASN A 1 84 ? 22.450 4.278 -22.301 1.00 66.12 84 ASN A C 1
ATOM 641 O O . ASN A 1 84 ? 23.442 3.556 -22.366 1.00 66.12 84 ASN A O 1
ATOM 645 N N . TYR A 1 85 ? 21.734 4.577 -23.396 1.00 61.50 85 TYR A N 1
ATOM 646 C CA . TYR A 1 85 ? 22.403 4.548 -24.700 1.00 61.50 85 TYR A CA 1
ATOM 647 C C . TYR A 1 85 ? 23.450 5.647 -24.638 1.00 61.50 85 TYR A C 1
ATOM 649 O O . TYR A 1 85 ? 23.133 6.835 -24.716 1.00 61.50 85 TYR A O 1
ATOM 657 N N . THR A 1 86 ? 24.685 5.247 -24.370 1.00 64.25 86 THR A N 1
ATOM 658 C CA . THR A 1 86 ? 25.760 6.195 -24.138 1.00 64.25 86 THR A CA 1
ATOM 659 C C . THR A 1 86 ? 25.913 7.067 -25.384 1.00 64.25 86 THR A C 1
ATOM 661 O O . THR A 1 86 ? 25.629 6.638 -26.505 1.00 64.25 86 THR A O 1
ATOM 664 N N . ILE A 1 87 ? 26.378 8.308 -25.220 1.00 65.69 87 ILE A N 1
ATOM 665 C CA . ILE A 1 87 ? 26.755 9.153 -26.367 1.00 65.69 87 ILE A CA 1
ATOM 666 C C . ILE A 1 87 ? 27.694 8.370 -27.295 1.00 65.69 87 ILE A C 1
ATOM 668 O O . ILE A 1 87 ? 27.606 8.513 -28.508 1.00 65.69 87 ILE A O 1
ATOM 672 N N . PHE A 1 88 ? 28.516 7.478 -26.733 1.00 67.62 88 PHE A N 1
ATOM 673 C CA . PHE A 1 88 ? 29.327 6.528 -27.477 1.00 67.62 88 PHE A CA 1
ATOM 674 C C . PHE A 1 88 ? 28.502 5.531 -28.307 1.00 67.62 88 PHE A C 1
ATOM 676 O O . PHE A 1 88 ? 28.804 5.385 -29.480 1.00 67.62 88 PHE A O 1
ATOM 683 N N . ASP A 1 89 ? 27.447 4.902 -27.781 1.00 72.19 89 ASP A N 1
ATOM 684 C CA . ASP A 1 89 ? 26.572 4.005 -28.558 1.00 72.19 89 ASP A CA 1
ATOM 685 C C . ASP A 1 89 ? 25.871 4.737 -29.709 1.00 72.19 89 ASP A C 1
ATOM 687 O O . ASP A 1 89 ? 25.793 4.218 -30.821 1.00 72.19 89 ASP A O 1
ATOM 691 N N . LEU A 1 90 ? 25.397 5.964 -29.470 1.00 72.44 90 LEU A N 1
ATOM 692 C CA . LEU A 1 90 ? 24.778 6.807 -30.499 1.00 72.44 90 LEU A CA 1
ATOM 693 C C . LEU A 1 90 ? 25.801 7.291 -31.540 1.00 72.44 90 LEU A C 1
ATOM 695 O O . LEU A 1 90 ? 25.493 7.309 -32.732 1.00 72.44 90 LEU A O 1
ATOM 699 N N . LEU A 1 91 ? 27.021 7.632 -31.115 1.00 76.06 91 LEU A N 1
ATOM 700 C CA . LEU A 1 91 ? 28.133 8.022 -31.987 1.00 76.06 91 LEU A CA 1
ATOM 701 C C . LEU A 1 91 ? 28.654 6.828 -32.799 1.00 76.06 91 LEU A C 1
ATOM 703 O O . LEU A 1 91 ? 28.899 6.962 -33.992 1.00 76.06 91 LEU A O 1
ATOM 707 N N . TRP A 1 92 ? 28.753 5.649 -32.187 1.00 71.25 92 TRP A N 1
ATOM 708 C CA . TRP A 1 92 ? 29.108 4.384 -32.824 1.00 71.25 92 TRP A CA 1
ATOM 709 C C . TRP A 1 92 ? 28.052 3.964 -33.849 1.00 71.25 92 TRP A C 1
ATOM 711 O O . TRP A 1 92 ? 28.398 3.607 -34.974 1.00 71.25 92 TRP A O 1
ATOM 721 N N . LEU A 1 93 ? 26.761 4.056 -33.509 1.00 73.94 93 LEU A N 1
ATOM 722 C CA . LEU A 1 93 ? 25.651 3.828 -34.441 1.00 73.94 93 LEU A CA 1
ATOM 723 C C . LEU A 1 93 ? 25.651 4.832 -35.597 1.00 73.94 93 LEU A C 1
ATOM 725 O O . LEU A 1 93 ? 25.281 4.463 -36.707 1.00 73.94 93 LEU A O 1
ATOM 729 N N . ASN A 1 94 ? 26.055 6.082 -35.354 1.00 77.25 94 ASN A N 1
ATOM 730 C CA . ASN A 1 94 ? 26.145 7.109 -36.389 1.00 77.25 94 ASN A CA 1
ATOM 731 C C . ASN A 1 94 ? 27.356 6.896 -37.314 1.00 77.25 94 ASN A C 1
ATOM 733 O O . ASN A 1 94 ? 27.188 6.926 -38.529 1.00 77.25 94 ASN A O 1
ATOM 737 N N . SER A 1 95 ? 28.537 6.594 -36.763 1.00 77.19 95 SER A N 1
ATOM 738 C CA . SER A 1 95 ? 29.746 6.266 -37.540 1.00 77.19 95 SER A CA 1
ATOM 739 C C . SER A 1 95 ? 29.603 4.981 -38.356 1.00 77.19 95 SER A C 1
ATOM 741 O O . SER A 1 95 ? 30.138 4.894 -39.453 1.00 77.19 95 SER A O 1
ATOM 743 N N . ASN A 1 96 ? 28.869 3.983 -37.854 1.00 69.00 96 ASN A N 1
ATOM 744 C CA . ASN A 1 96 ? 28.698 2.694 -38.536 1.00 69.00 96 ASN A CA 1
ATOM 745 C C . ASN A 1 96 ? 27.389 2.587 -39.335 1.00 69.00 96 ASN A C 1
ATOM 747 O O . ASN A 1 96 ? 27.068 1.512 -39.852 1.00 69.00 96 ASN A O 1
ATOM 751 N N . 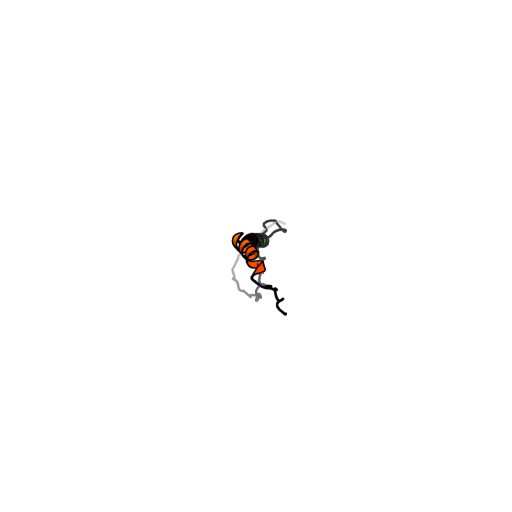ARG A 1 97 ? 26.627 3.684 -39.462 1.00 64.44 97 ARG A N 1
ATOM 752 C CA . ARG A 1 97 ? 25.343 3.715 -40.181 1.00 64.44 97 ARG A CA 1
ATOM 753 C C . ARG A 1 97 ? 25.493 3.379 -41.671 1.00 64.44 97 ARG A C 1
ATOM 755 O O . ARG A 1 97 ? 24.555 2.861 -42.267 1.00 64.44 97 ARG A O 1
ATOM 762 N N . GLU A 1 98 ? 26.664 3.639 -42.252 1.00 61.50 98 GLU A N 1
ATOM 763 C CA . GLU A 1 98 ? 26.975 3.330 -43.656 1.00 61.50 98 GLU A CA 1
ATOM 764 C C . GLU A 1 98 ? 27.475 1.890 -43.874 1.00 61.50 98 GLU A C 1
ATOM 766 O O . GLU A 1 98 ? 27.455 1.401 -45.000 1.00 61.50 98 GLU A O 1
ATOM 771 N N . ILE A 1 99 ? 27.885 1.184 -42.812 1.00 61.44 99 ILE A N 1
ATOM 772 C CA . ILE A 1 99 ? 28.504 -0.152 -42.903 1.00 61.44 99 ILE A CA 1
ATOM 773 C C . ILE A 1 99 ? 27.477 -1.276 -42.676 1.00 61.44 99 ILE A C 1
ATOM 775 O O . ILE A 1 99 ? 27.639 -2.381 -43.195 1.00 61.44 99 ILE A O 1
ATOM 779 N N . ILE A 1 100 ? 26.394 -1.019 -41.933 1.00 57.56 100 ILE A N 1
ATOM 780 C CA . ILE A 1 100 ? 25.389 -2.038 -41.592 1.00 57.56 100 ILE A CA 1
ATOM 781 C C . ILE A 1 100 ? 24.103 -1.801 -42.402 1.00 57.56 100 ILE A C 1
ATOM 783 O O . ILE A 1 100 ? 23.359 -0.862 -42.102 1.00 57.56 100 ILE A O 1
ATOM 787 N N . PRO A 1 101 ? 23.764 -2.649 -43.394 1.00 53.41 101 PRO A N 1
ATOM 788 C CA . PRO A 1 101 ? 22.514 -2.505 -44.119 1.00 53.41 101 PRO A CA 1
ATOM 789 C C . PRO A 1 101 ? 21.349 -2.882 -43.195 1.00 53.41 101 PRO A C 1
ATOM 791 O O . PRO A 1 101 ? 21.210 -4.030 -42.788 1.00 53.41 101 PRO A O 1
ATOM 794 N N . ASN A 1 102 ? 20.514 -1.890 -42.874 1.00 53.44 102 ASN A N 1
ATOM 795 C CA . ASN A 1 102 ? 19.179 -2.017 -42.283 1.00 53.44 102 ASN A CA 1
ATOM 796 C C . ASN A 1 102 ? 19.033 -3.067 -41.160 1.00 53.44 102 ASN A C 1
ATOM 798 O O . ASN A 1 102 ? 18.558 -4.182 -41.384 1.00 53.44 102 ASN A O 1
ATOM 802 N N . TYR A 1 103 ? 19.232 -2.645 -39.906 1.00 52.88 103 TYR A N 1
ATOM 803 C CA . TYR A 1 103 ? 18.535 -3.263 -38.768 1.00 52.88 103 TYR A CA 1
ATOM 804 C C . TYR A 1 103 ? 17.043 -2.882 -38.831 1.00 52.88 103 TYR A C 1
ATOM 806 O O . TYR A 1 103 ? 16.516 -2.095 -38.045 1.00 52.88 103 TYR A O 1
ATOM 814 N N . SER A 1 104 ? 16.354 -3.401 -39.846 1.00 50.34 104 SER A N 1
ATOM 815 C CA . SER A 1 104 ? 14.910 -3.301 -39.971 1.00 50.34 104 SER A CA 1
ATOM 816 C C . SER A 1 104 ? 14.310 -4.072 -38.797 1.00 50.34 104 SER A C 1
ATOM 818 O O . SER A 1 104 ? 14.432 -5.298 -38.725 1.00 50.34 104 SER A O 1
ATOM 820 N N . ARG A 1 105 ? 13.702 -3.358 -37.839 1.00 55.00 105 ARG A N 1
ATOM 821 C CA . ARG A 1 105 ? 12.846 -3.963 -36.812 1.00 55.00 105 ARG A CA 1
ATOM 822 C C . ARG A 1 105 ? 11.757 -4.744 -37.541 1.00 55.00 105 ARG A C 1
ATOM 824 O O . ARG A 1 105 ? 10.749 -4.165 -37.938 1.00 55.00 105 ARG A O 1
ATOM 831 N N . LYS A 1 106 ? 11.938 -6.051 -37.728 1.00 46.12 106 LYS A N 1
ATOM 832 C CA . LYS A 1 106 ? 10.824 -6.891 -38.156 1.00 46.12 106 LYS A CA 1
ATOM 833 C C . LYS A 1 106 ? 9.795 -6.869 -37.023 1.00 46.12 106 LYS A C 1
ATOM 835 O O . LYS A 1 106 ? 10.164 -7.188 -35.889 1.00 46.12 106 LYS A O 1
ATOM 840 N N . PRO A 1 107 ? 8.541 -6.460 -37.278 1.00 49.78 107 PRO A N 1
ATOM 841 C CA . PRO A 1 107 ? 7.509 -6.545 -36.260 1.00 49.78 107 PRO A CA 1
ATOM 842 C C . PRO A 1 107 ? 7.347 -8.018 -35.878 1.00 49.78 107 PRO A C 1
ATOM 844 O O . PRO A 1 107 ? 7.245 -8.885 -36.751 1.00 49.78 107 PRO A O 1
ATOM 847 N N . LYS A 1 108 ? 7.378 -8.304 -34.570 1.00 52.53 108 LYS A N 1
ATOM 848 C CA . LYS A 1 108 ? 7.003 -9.617 -34.041 1.00 52.53 108 LYS A CA 1
ATOM 849 C C . LYS A 1 108 ? 5.588 -9.905 -34.540 1.00 52.53 108 LYS A C 1
ATOM 851 O O . LYS A 1 108 ? 4.675 -9.144 -34.230 1.00 52.53 108 LYS A O 1
ATOM 856 N N . LYS A 1 109 ? 5.432 -10.949 -35.355 1.00 49.72 109 LYS A N 1
ATOM 857 C CA . LYS A 1 109 ? 4.109 -11.443 -35.731 1.00 49.72 109 LYS A CA 1
ATOM 858 C C . LYS A 1 109 ? 3.437 -11.970 -34.460 1.00 49.72 109 LYS A C 1
ATOM 860 O O . LYS A 1 109 ? 4.063 -12.743 -33.734 1.00 49.72 109 LYS A O 1
ATOM 865 N N . VAL A 1 110 ? 2.237 -11.459 -34.200 1.00 56.09 110 VAL A N 1
ATOM 866 C CA . VAL A 1 110 ? 1.250 -12.028 -33.271 1.00 56.09 110 VAL A CA 1
ATOM 867 C C . VAL A 1 110 ? 0.655 -13.267 -33.922 1.00 56.09 110 VAL A C 1
ATOM 869 O O . VAL A 1 110 ? 0.474 -13.220 -35.163 1.00 56.09 110 VAL A O 1
#

Secondary structure (DSSP, 8-state):
---------------------PPPPPP--------EEETTTEEHHHHHHHHHHHHHHHHHHHHHHHHHHHHHHHHHHHHHHHHTS-HHHHHHHHHTTTTS-----PPPP-

InterPro domains:
  IPR028042 Protein of unknown function DUF4639 [PF15479] (26-83)
  IPR028042 Protein of unknown function DUF4639 [PTHR34438] (3-83)

Sequence (110 aa):
MRRSAAKSRADKSRTDSVPVSAAPPPPTIQPVETVDIVPGRLTESTWNSMLSQAEGEEVVADIIAELMEGVMDKCYQVYLKRQNYTIFDLLWLNSNREIIPNYSRKPKKV

pLDDT: mean 73.24, std 18.19, range [38.88, 98.31]

Organism: Labeo rohita (NCBI:txid84645)